Protein AF-A0A7S0YSJ9-F1 (afdb_monomer)

Solvent-accessible surface area (backbone atoms only — not comparable to full-atom values): 9302 Å² total; per-residue (Å²): 113,65,71,59,52,48,53,46,44,79,73,68,54,55,92,90,57,86,63,85,63,29,33,38,33,38,34,41,30,35,23,43,47,65,70,60,43,42,68,68,35,53,41,28,55,52,55,92,86,39,79,38,51,75,54,26,67,52,51,49,70,51,68,42,77,44,80,56,61,57,84,32,53,37,30,44,74,28,78,62,49,73,49,44,64,88,75,63,51,79,76,70,69,47,44,77,37,71,50,65,32,37,26,73,40,70,45,50,41,31,28,42,35,39,30,44,32,39,26,35,67,94,47,101,70,64,46,76,52,54,34,38,56,86,40,70,90,52,96,74,31,24,41,38,40,54,46,95,65,68,41,84,39,49,54,71,40,72,54,71,52,72,53,73,45,124

InterPro domains:
  IPR025799 Protein arginine N-methyltransferase [PS51678] (1-166)
  IPR025799 Protein arginine N-methyltransferase [PTHR11006] (1-166)
  IPR029063 S-adenosyl-L-methionine-dependent methyltransferase superfamily [SSF53335] (1-164)
  IPR055135 Protein arginine N-methyltransferase domain [PF22528] (22-165)

Foldseek 3Di:
DLQVLLVCLVPPADVVRDDVLQKKWKKKFFFDDVPVCCVQQVCQCQVPNDRNNVVSVVSLADKDQDQDAPVRTFWDMWIFDMDGSNDDDPVNVFDKGKTKTFGQAFDKGFKMKMWMKTWRCVDPDIDIATLDNPHPHDPRRIIIRTDPDIDGDHGGDMDMDMDGDD

Radius of gyration: 18.78 Å; Cα contacts (8 Å, |Δi|>4): 325; chains: 1; bounding box: 55×31×50 Å

Structure (mmCIF, N/CA/C/O backbone):
data_AF-A0A7S0YSJ9-F1
#
_entry.id   AF-A0A7S0YSJ9-F1
#
loop_
_atom_site.group_PDB
_atom_site.id
_atom_site.type_symbol
_atom_site.label_atom_id
_atom_site.label_alt_id
_atom_site.label_comp_id
_atom_site.label_asym_id
_atom_site.label_entity_id
_atom_site.label_seq_id
_atom_site.pdbx_PDB_ins_code
_atom_site.Cartn_x
_atom_site.Cartn_y
_atom_site.Cartn_z
_atom_site.occupancy
_atom_site.B_iso_or_equiv
_atom_site.auth_seq_id
_atom_site.auth_comp_id
_atom_site.auth_asym_id
_atom_site.auth_atom_id
_atom_site.pdbx_PDB_model_num
ATOM 1 N N . MET A 1 1 ? -2.469 -4.445 -15.847 1.00 89.12 1 MET A N 1
ATOM 2 C CA . MET A 1 1 ? -1.735 -4.668 -17.118 1.00 89.12 1 MET A CA 1
ATOM 3 C C . MET A 1 1 ? -0.210 -4.720 -16.941 1.00 89.12 1 MET A C 1
ATOM 5 O O . MET A 1 1 ? 0.488 -4.695 -17.946 1.00 89.12 1 MET A O 1
ATOM 9 N N . LE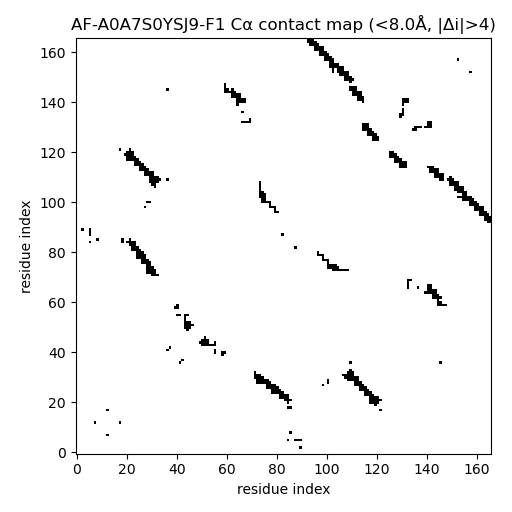U A 1 2 ? 0.332 -4.805 -15.714 1.00 92.06 2 LEU A N 1
ATOM 10 C CA . LEU A 1 2 ? 1.787 -4.787 -15.505 1.00 92.06 2 LEU A CA 1
ATOM 11 C C . LEU A 1 2 ? 2.484 -5.946 -16.234 1.00 92.06 2 LEU A C 1
ATOM 13 O O . LEU A 1 2 ? 3.421 -5.696 -16.978 1.00 92.06 2 LEU A O 1
ATOM 17 N N . ASP A 1 3 ? 1.946 -7.165 -16.151 1.00 92.00 3 ASP A N 1
ATOM 18 C CA . ASP A 1 3 ? 2.432 -8.336 -16.896 1.00 92.00 3 ASP A CA 1
ATOM 19 C C . ASP A 1 3 ? 2.656 -8.062 -18.388 1.00 92.00 3 ASP A C 1
ATOM 21 O O . ASP A 1 3 ? 3.682 -8.428 -18.954 1.00 92.00 3 ASP A O 1
ATOM 25 N N . THR A 1 4 ? 1.704 -7.387 -19.034 1.00 94.88 4 THR A N 1
ATOM 26 C CA . THR A 1 4 ? 1.790 -7.046 -20.458 1.00 94.88 4 THR A CA 1
ATOM 27 C C . THR A 1 4 ? 2.900 -6.031 -20.726 1.00 94.88 4 THR A C 1
ATOM 29 O O . THR A 1 4 ? 3.592 -6.141 -21.735 1.00 94.88 4 THR A O 1
ATOM 32 N N . VAL A 1 5 ? 3.102 -5.071 -19.819 1.00 95.94 5 VAL A N 1
ATOM 33 C CA . VAL A 1 5 ? 4.208 -4.103 -19.900 1.00 95.94 5 VAL A CA 1
ATOM 34 C C . VAL A 1 5 ? 5.553 -4.814 -19.774 1.00 95.94 5 VAL A C 1
ATOM 36 O O . VAL A 1 5 ? 6.458 -4.514 -20.547 1.00 95.94 5 VAL A O 1
ATOM 39 N N . LEU A 1 6 ? 5.675 -5.795 -18.874 1.00 95.56 6 LEU A N 1
ATOM 40 C CA . LEU A 1 6 ? 6.903 -6.586 -18.732 1.00 95.56 6 LEU A CA 1
ATOM 41 C C . LEU A 1 6 ? 7.197 -7.393 -20.003 1.00 95.56 6 LEU A C 1
ATOM 43 O O . LEU A 1 6 ? 8.321 -7.377 -20.493 1.00 95.56 6 LEU A O 1
ATOM 47 N N . VAL A 1 7 ? 6.175 -8.003 -20.615 1.00 96.12 7 VAL A N 1
ATOM 48 C CA . VAL A 1 7 ? 6.329 -8.688 -21.911 1.00 96.12 7 VAL A CA 1
ATOM 49 C C . VAL A 1 7 ? 6.790 -7.724 -23.008 1.00 96.12 7 VAL A C 1
ATOM 51 O O . VAL A 1 7 ? 7.648 -8.082 -23.814 1.00 96.12 7 VAL A O 1
ATOM 54 N N . ALA A 1 8 ? 6.235 -6.510 -23.055 1.00 97.19 8 ALA A N 1
ATOM 55 C CA . ALA A 1 8 ? 6.631 -5.500 -24.031 1.00 97.19 8 ALA A CA 1
ATOM 56 C C . ALA A 1 8 ? 8.074 -5.022 -23.808 1.00 97.19 8 ALA A C 1
ATOM 58 O O . ALA A 1 8 ? 8.833 -4.914 -24.771 1.00 97.19 8 ALA A O 1
ATOM 59 N N . ARG A 1 9 ? 8.466 -4.799 -22.547 1.00 96.75 9 ARG A N 1
ATOM 60 C CA . ARG A 1 9 ? 9.840 -4.468 -22.157 1.00 96.75 9 ARG A CA 1
ATOM 61 C C . ARG A 1 9 ? 10.807 -5.536 -22.654 1.00 96.75 9 ARG A C 1
ATOM 63 O O . ARG A 1 9 ? 11.722 -5.224 -23.404 1.00 96.75 9 ARG A O 1
ATOM 70 N N . ASP A 1 10 ? 10.562 -6.789 -22.287 1.00 96.19 10 ASP A N 1
ATOM 71 C CA . ASP A 1 10 ? 11.496 -7.890 -22.538 1.00 96.19 10 ASP A CA 1
ATOM 72 C C . ASP A 1 10 ? 11.642 -8.221 -24.029 1.00 96.19 10 ASP A C 1
ATOM 74 O O . ASP A 1 10 ? 12.676 -8.730 -24.455 1.00 96.19 10 ASP A O 1
ATOM 78 N N . ARG A 1 11 ? 10.608 -7.955 -24.838 1.00 97.12 11 ARG A N 1
ATOM 79 C CA . ARG A 1 11 ? 10.612 -8.277 -26.273 1.00 97.12 11 ARG A CA 1
ATOM 80 C C . ARG A 1 11 ? 11.044 -7.129 -27.169 1.00 97.12 11 ARG A C 1
ATOM 82 O O . ARG A 1 11 ? 11.577 -7.390 -28.246 1.00 97.12 11 ARG A O 1
ATOM 89 N N . TRP A 1 12 ? 10.730 -5.893 -26.791 1.00 97.81 12 TRP A N 1
ATOM 90 C CA . TRP A 1 12 ? 10.777 -4.763 -27.722 1.00 97.81 12 TRP A CA 1
ATOM 91 C C . TRP A 1 12 ? 11.546 -3.552 -27.207 1.00 97.81 12 TRP A C 1
ATOM 93 O O . TRP A 1 12 ? 11.858 -2.674 -28.011 1.00 97.81 12 TRP A O 1
ATOM 103 N N . LEU A 1 13 ? 11.868 -3.472 -25.913 1.00 97.62 13 LEU A N 1
ATOM 104 C CA . LEU A 1 13 ? 12.655 -2.355 -25.406 1.00 97.62 13 LEU A CA 1
ATOM 105 C C . LEU A 1 13 ? 14.131 -2.560 -25.757 1.00 97.62 13 LEU A C 1
ATOM 107 O O . LEU A 1 13 ? 14.734 -3.577 -25.421 1.00 97.62 13 LEU A O 1
ATOM 111 N N . VAL A 1 14 ? 14.711 -1.579 -26.441 1.00 96.81 14 VAL A N 1
ATOM 112 C CA . VAL A 1 14 ? 16.151 -1.544 -26.717 1.00 96.81 14 VAL A CA 1
ATOM 113 C C . VAL A 1 14 ? 16.943 -1.282 -25.436 1.00 96.81 14 VAL A C 1
ATOM 115 O O . VAL A 1 14 ? 16.425 -0.711 -24.475 1.00 96.81 14 VAL A O 1
ATOM 118 N N . GLU A 1 15 ? 18.223 -1.647 -25.433 1.00 93.25 15 GLU A N 1
ATOM 119 C CA . GLU A 1 15 ? 19.128 -1.294 -24.340 1.00 93.25 15 GLU A CA 1
ATOM 120 C C . GLU A 1 15 ? 19.179 0.232 -24.149 1.00 93.25 15 GLU A C 1
ATOM 122 O O . GLU A 1 15 ? 19.319 0.990 -25.110 1.00 93.25 15 GLU A O 1
ATOM 127 N N . GLY A 1 16 ? 19.005 0.691 -22.906 1.00 89.50 16 GLY A N 1
ATOM 128 C CA . GLY A 1 16 ? 18.895 2.118 -22.582 1.00 89.50 16 GLY A CA 1
ATOM 129 C C . GLY A 1 16 ? 17.556 2.765 -22.961 1.00 89.50 16 GLY A C 1
ATOM 130 O O . GLY A 1 16 ? 17.412 3.981 -22.836 1.00 89.50 16 GLY A O 1
ATOM 131 N N . GLY A 1 17 ? 16.572 1.982 -23.416 1.00 94.56 17 GLY A N 1
ATOM 132 C CA . GLY A 1 17 ? 15.207 2.452 -23.625 1.00 94.56 17 GLY A CA 1
ATOM 133 C C . GLY A 1 17 ? 14.543 2.894 -22.318 1.00 94.56 17 GLY A C 1
ATOM 134 O O . GLY A 1 17 ? 14.881 2.413 -21.239 1.00 94.56 17 GLY A O 1
ATOM 135 N N . MET A 1 18 ? 13.582 3.814 -22.422 1.00 95.19 18 MET A N 1
ATOM 136 C CA . MET A 1 18 ? 12.887 4.378 -21.262 1.00 95.19 18 MET A CA 1
ATOM 137 C C . MET A 1 18 ? 11.493 3.779 -21.084 1.00 95.19 18 MET A C 1
ATOM 139 O O . MET A 1 18 ? 10.759 3.598 -22.057 1.00 95.19 18 MET A O 1
ATOM 143 N N . ILE A 1 19 ? 11.101 3.546 -19.831 1.00 96.69 19 ILE A N 1
ATOM 144 C CA . ILE A 1 19 ? 9.743 3.141 -19.442 1.00 96.69 19 ILE A CA 1
ATOM 145 C C . ILE A 1 19 ? 9.117 4.290 -18.649 1.00 96.69 19 ILE A C 1
ATOM 147 O O . ILE A 1 19 ? 9.790 4.929 -17.846 1.00 96.69 19 ILE A O 1
ATOM 151 N N . MET A 1 20 ? 7.842 4.598 -18.886 1.00 95.75 20 MET A N 1
ATOM 152 C CA . MET A 1 20 ? 7.157 5.708 -18.217 1.00 95.75 20 MET A CA 1
ATOM 153 C C . MET A 1 20 ? 5.744 5.294 -17.774 1.00 95.75 20 MET A C 1
ATOM 155 O O . MET A 1 20 ? 4.910 5.019 -18.640 1.00 95.75 20 MET A O 1
ATOM 159 N N . PRO A 1 21 ? 5.436 5.287 -16.462 1.00 96.75 21 PRO A N 1
ATOM 160 C CA . PRO A 1 21 ? 6.367 5.448 -15.337 1.00 96.75 21 PRO A CA 1
ATOM 161 C C . PRO A 1 21 ? 7.362 4.280 -15.255 1.00 96.75 21 PRO A C 1
ATOM 163 O O . PRO A 1 21 ? 7.062 3.182 -15.716 1.00 96.75 21 PRO A O 1
ATOM 166 N N . ASP A 1 22 ? 8.531 4.506 -14.659 1.00 96.44 22 ASP A N 1
ATOM 167 C CA . ASP A 1 22 ? 9.563 3.481 -14.453 1.00 96.44 22 ASP A CA 1
ATOM 168 C C . ASP A 1 22 ? 9.574 2.912 -13.028 1.00 96.44 22 ASP A C 1
ATOM 170 O O . ASP A 1 22 ? 10.140 1.843 -12.802 1.00 96.44 22 ASP A O 1
ATOM 174 N N . LYS A 1 23 ? 8.929 3.585 -12.066 1.00 97.06 23 LYS A N 1
ATOM 175 C CA . LYS A 1 23 ? 8.815 3.099 -10.685 1.00 97.06 23 LYS A CA 1
ATOM 176 C C . LYS A 1 23 ? 7.391 3.152 -10.166 1.00 97.06 23 LYS A C 1
ATOM 178 O O . LYS A 1 23 ? 6.639 4.074 -10.474 1.00 97.06 23 LYS A O 1
ATOM 183 N N . ALA A 1 24 ? 7.056 2.200 -9.305 1.00 97.00 24 ALA A N 1
ATOM 184 C CA . ALA A 1 24 ? 5.833 2.213 -8.513 1.00 97.00 24 ALA A CA 1
ATOM 185 C C . ALA A 1 24 ? 6.158 1.863 -7.058 1.00 97.00 24 ALA A C 1
ATOM 187 O O . ALA A 1 24 ? 7.004 1.016 -6.796 1.00 97.00 24 ALA A O 1
ATOM 188 N N . SER A 1 25 ? 5.531 2.525 -6.092 1.00 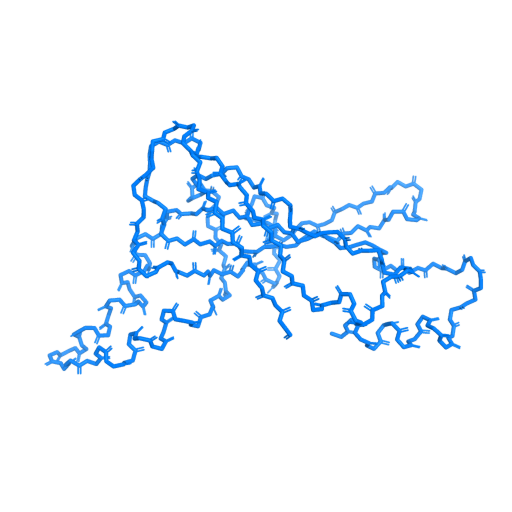96.56 25 SER A N 1
ATOM 189 C CA . SER A 1 25 ? 5.691 2.226 -4.666 1.00 96.56 25 SER A CA 1
ATOM 190 C C . SER A 1 25 ? 4.339 2.002 -4.017 1.00 96.56 25 SER A C 1
ATOM 192 O O . SER A 1 25 ? 3.456 2.835 -4.175 1.00 96.56 25 SER A O 1
ATOM 194 N N . LEU A 1 26 ? 4.193 0.906 -3.278 1.00 96.69 26 LEU A N 1
ATOM 195 C CA . LEU A 1 26 ? 2.981 0.583 -2.531 1.00 96.69 26 LEU A CA 1
ATOM 196 C C . LEU A 1 26 ? 3.150 1.003 -1.070 1.00 96.69 26 LEU A C 1
ATOM 198 O O . LEU A 1 26 ? 4.196 0.755 -0.464 1.00 96.69 26 LEU A O 1
ATOM 202 N N . TYR A 1 27 ? 2.116 1.607 -0.500 1.00 97.81 27 TYR A N 1
ATOM 203 C CA . TYR A 1 27 ? 2.083 2.069 0.880 1.00 97.81 27 TYR A CA 1
ATOM 204 C C . TYR A 1 27 ? 0.856 1.530 1.604 1.00 97.81 27 TYR A C 1
ATOM 206 O O . TYR A 1 27 ? -0.181 1.285 0.990 1.00 97.81 27 TYR A O 1
ATOM 214 N N . VAL A 1 28 ? 0.980 1.408 2.923 1.00 98.19 28 VAL A N 1
ATOM 215 C CA . VAL A 1 28 ? -0.118 1.121 3.844 1.00 98.19 28 VAL A CA 1
ATOM 216 C C . VAL A 1 28 ? -0.216 2.209 4.904 1.00 98.19 28 VAL A C 1
ATOM 218 O O . VAL A 1 28 ? 0.799 2.710 5.392 1.00 98.19 28 VAL A O 1
ATOM 221 N N . VAL A 1 29 ? -1.438 2.573 5.274 1.00 98.19 29 VAL A N 1
ATOM 222 C CA . VAL A 1 29 ? -1.737 3.482 6.384 1.00 98.19 29 VAL A CA 1
ATOM 223 C C . VAL A 1 29 ? -2.982 3.002 7.131 1.00 98.19 29 VAL A C 1
ATOM 225 O O . VAL A 1 29 ? -3.829 2.337 6.549 1.00 98.19 29 VAL A O 1
ATOM 228 N N . GLY A 1 30 ? -3.086 3.294 8.423 1.00 98.00 30 GLY A N 1
ATOM 229 C CA . GLY A 1 30 ? -4.253 2.985 9.241 1.00 98.00 30 GLY A CA 1
ATOM 230 C C . GLY A 1 30 ? -5.220 4.163 9.346 1.00 98.00 30 GLY A C 1
ATOM 231 O O . GLY A 1 30 ? -4.779 5.318 9.416 1.00 98.00 30 GLY A O 1
ATOM 232 N N . ILE A 1 31 ? -6.521 3.859 9.368 1.00 97.94 31 ILE A N 1
ATOM 233 C CA . ILE A 1 31 ? -7.594 4.853 9.486 1.00 97.94 31 ILE A CA 1
ATOM 234 C C . ILE A 1 31 ? -8.622 4.520 10.576 1.00 97.94 31 ILE A C 1
ATOM 236 O O . ILE A 1 31 ? -8.851 3.353 10.926 1.00 97.94 31 ILE A O 1
ATOM 240 N N . GLU A 1 32 ? -9.268 5.571 11.067 1.00 97.25 32 GLU A N 1
ATOM 241 C CA . GLU A 1 32 ? -10.522 5.529 11.819 1.00 97.25 32 GLU A CA 1
ATOM 242 C C . GLU A 1 32 ? -11.694 5.763 10.852 1.00 97.25 32 GLU A C 1
ATOM 244 O O . GLU A 1 32 ? -11.716 6.741 10.108 1.00 97.25 32 GLU A O 1
ATOM 249 N N . ASP A 1 33 ? -12.629 4.818 10.809 1.00 94.88 33 ASP A N 1
ATOM 250 C CA . ASP A 1 33 ? -13.745 4.788 9.864 1.00 94.88 33 ASP A CA 1
ATOM 251 C C . ASP A 1 33 ? -14.933 3.995 10.441 1.00 94.88 33 ASP A C 1
ATOM 253 O O . ASP A 1 33 ? -15.606 3.231 9.747 1.00 94.88 33 ASP A O 1
ATOM 257 N N . ALA A 1 34 ? -15.167 4.114 11.754 1.00 90.06 34 ALA A N 1
ATOM 258 C CA . ALA A 1 34 ? -16.186 3.334 12.455 1.00 90.06 34 ALA A CA 1
ATOM 259 C C . ALA A 1 34 ? -17.590 3.596 11.896 1.00 90.06 34 ALA A C 1
ATOM 261 O O . ALA A 1 34 ? -18.339 2.653 11.657 1.00 90.06 34 ALA A O 1
ATOM 262 N N . GLN A 1 35 ? -17.914 4.861 11.607 1.00 88.56 35 GLN A N 1
ATOM 263 C CA . GLN A 1 35 ? -19.225 5.239 11.079 1.00 88.56 35 GLN A CA 1
ATOM 264 C C . GLN A 1 35 ? -19.525 4.564 9.733 1.00 88.56 35 GLN A C 1
ATOM 266 O O . GLN A 1 35 ? -20.601 4.003 9.542 1.00 88.56 35 GLN A O 1
ATOM 271 N N . TYR A 1 36 ? -18.574 4.582 8.798 1.00 88.12 36 TYR A N 1
ATOM 272 C CA . TYR A 1 36 ? -18.788 3.977 7.485 1.00 88.12 36 TYR A CA 1
ATOM 273 C C . TYR A 1 36 ? -18.744 2.445 7.555 1.00 88.12 36 TYR A C 1
ATOM 275 O O . TYR A 1 36 ? -19.505 1.765 6.861 1.00 88.12 36 TYR A O 1
ATOM 283 N N . LYS A 1 37 ? -17.936 1.880 8.465 1.00 87.25 37 LYS A N 1
ATOM 284 C CA . LYS A 1 37 ? -17.968 0.446 8.778 1.00 87.25 37 LYS A CA 1
ATOM 285 C C . LYS A 1 37 ? -19.347 0.013 9.288 1.00 87.25 37 LYS A C 1
ATOM 287 O O . LYS A 1 37 ? -19.823 -1.046 8.881 1.00 87.25 37 LYS A O 1
ATOM 292 N N . ASP A 1 38 ? -20.010 0.812 10.120 1.00 87.88 38 ASP A N 1
ATOM 293 C CA . ASP A 1 38 ? -21.381 0.545 10.578 1.00 87.88 38 ASP A CA 1
ATOM 294 C C . ASP A 1 38 ? -22.365 0.464 9.407 1.00 87.88 38 ASP A C 1
ATOM 296 O O . ASP A 1 38 ? -23.098 -0.519 9.272 1.00 87.88 38 ASP A O 1
ATOM 300 N N . GLU A 1 39 ? -22.293 1.417 8.483 1.00 87.12 39 GLU A N 1
ATOM 301 C CA . GLU A 1 39 ? -23.166 1.465 7.308 1.00 87.12 39 GLU A CA 1
ATOM 302 C C . GLU A 1 39 ? -22.902 0.346 6.286 1.00 87.12 39 GLU A C 1
ATOM 304 O O . GLU A 1 39 ? -23.827 -0.093 5.601 1.00 87.12 39 GLU A O 1
ATOM 309 N N . LYS A 1 40 ? -21.654 -0.120 6.140 1.00 85.44 40 LYS A N 1
ATOM 310 C CA . LYS A 1 40 ? -21.278 -1.109 5.109 1.00 85.44 40 LYS A CA 1
ATOM 311 C C . LYS A 1 40 ? -21.199 -2.543 5.611 1.00 85.44 40 LYS A C 1
ATOM 313 O O . LYS A 1 40 ? -21.448 -3.471 4.841 1.00 85.44 40 LYS A O 1
ATOM 318 N N . ILE A 1 41 ? -20.844 -2.728 6.879 1.00 86.50 41 ILE A N 1
ATOM 319 C CA . ILE A 1 41 ? -20.588 -4.041 7.475 1.00 86.50 41 ILE A CA 1
ATOM 320 C C . ILE A 1 41 ? -21.703 -4.412 8.453 1.00 86.50 41 ILE A C 1
ATOM 322 O O . ILE A 1 41 ? -22.256 -5.505 8.343 1.00 86.50 41 ILE A O 1
ATOM 326 N N . TYR A 1 42 ? -22.063 -3.526 9.385 1.00 88.75 42 TYR A N 1
ATOM 327 C CA . TYR A 1 42 ? -23.061 -3.834 10.420 1.00 88.75 42 TYR A CA 1
ATOM 328 C C . TYR A 1 42 ? -24.512 -3.671 9.949 1.00 88.75 42 TYR A C 1
ATOM 330 O O . TYR A 1 42 ? -25.400 -4.278 10.538 1.00 88.75 42 TYR A O 1
ATOM 338 N N . PHE A 1 43 ? -24.757 -2.976 8.834 1.00 90.06 43 PHE A N 1
ATOM 339 C CA . PHE A 1 43 ? -26.064 -2.955 8.160 1.00 90.06 43 PHE A CA 1
ATOM 340 C C . PHE A 1 43 ? -26.651 -4.358 7.935 1.00 90.06 43 PHE A C 1
ATOM 342 O O . PHE A 1 43 ? -27.854 -4.564 8.051 1.00 90.06 43 PHE A O 1
ATOM 349 N N . TRP A 1 44 ? -25.798 -5.346 7.657 1.00 93.00 44 TRP A N 1
ATOM 350 C CA . TRP A 1 44 ? -26.221 -6.722 7.410 1.00 93.00 44 TRP A CA 1
ATOM 351 C C . TRP A 1 44 ? -26.698 -7.469 8.661 1.00 93.00 44 TRP A C 1
ATOM 353 O O . TRP A 1 44 ? -27.289 -8.535 8.518 1.00 93.00 44 TRP A O 1
ATOM 363 N N . ASP A 1 45 ? -26.459 -6.951 9.868 1.00 92.38 45 ASP A N 1
ATOM 364 C CA . ASP A 1 45 ? -26.975 -7.574 11.093 1.00 92.38 45 ASP A CA 1
ATOM 365 C C . ASP A 1 45 ? -28.504 -7.429 11.200 1.00 92.38 45 ASP A C 1
ATOM 367 O O . ASP A 1 45 ? -29.162 -8.302 11.762 1.00 92.38 45 ASP A O 1
ATOM 371 N N . ASP A 1 46 ? -29.072 -6.358 10.634 1.00 93.62 46 ASP A N 1
ATOM 372 C CA . ASP A 1 46 ? -30.512 -6.102 10.628 1.00 93.62 46 ASP A CA 1
ATOM 373 C C . ASP A 1 46 ? -30.937 -5.333 9.366 1.00 93.62 46 ASP A C 1
ATOM 375 O O . ASP A 1 46 ? -30.948 -4.100 9.308 1.00 93.62 46 ASP A O 1
ATOM 379 N N . VAL A 1 47 ? -31.332 -6.084 8.339 1.00 95.31 47 VAL A N 1
ATOM 380 C CA . VAL A 1 47 ? -31.858 -5.534 7.090 1.00 95.31 47 VAL A CA 1
ATOM 381 C C . VAL A 1 47 ? -33.380 -5.494 7.182 1.00 95.31 47 VAL A C 1
ATOM 383 O O . VAL A 1 47 ? -34.066 -6.403 6.723 1.00 95.31 47 VAL A O 1
ATOM 386 N N . TYR A 1 48 ? -33.920 -4.433 7.787 1.00 94.56 48 TYR A N 1
ATOM 387 C CA . TYR A 1 48 ? -35.369 -4.214 7.956 1.00 94.56 48 TYR A CA 1
ATOM 388 C C . TYR A 1 48 ? -36.098 -5.316 8.755 1.00 94.56 48 TYR A C 1
ATOM 390 O O . TYR A 1 48 ? -37.226 -5.690 8.431 1.00 94.56 48 TYR A O 1
ATOM 398 N N . GLY A 1 49 ? -35.467 -5.836 9.803 1.00 95.38 49 GLY A N 1
ATOM 399 C CA . GLY A 1 49 ? -35.947 -6.914 10.669 1.00 95.38 49 GLY A CA 1
ATOM 400 C C . GLY A 1 49 ? -35.413 -8.302 10.301 1.00 95.38 49 GLY A C 1
ATOM 401 O O . GLY A 1 49 ? -35.760 -9.278 10.969 1.00 95.38 49 GLY A O 1
ATOM 402 N N . PHE A 1 50 ? -34.600 -8.416 9.245 1.00 95.62 50 PHE A N 1
ATOM 403 C CA . PHE A 1 50 ? -34.025 -9.680 8.781 1.00 95.62 50 PHE A CA 1
ATOM 404 C C . PHE A 1 50 ? -32.527 -9.764 9.093 1.00 95.62 50 PHE A C 1
ATOM 406 O O . PHE A 1 50 ? -31.748 -8.923 8.647 1.00 95.62 50 PHE A O 1
ATOM 413 N N . ASP A 1 51 ? -32.117 -10.827 9.790 1.00 95.75 51 ASP A N 1
ATOM 414 C CA . ASP A 1 51 ? -30.704 -11.134 10.038 1.00 95.75 51 ASP A CA 1
ATOM 415 C C . ASP A 1 51 ? -30.038 -11.648 8.752 1.00 95.75 51 ASP A C 1
ATOM 417 O O . ASP A 1 51 ? -30.333 -12.744 8.263 1.00 95.75 51 ASP A O 1
ATOM 421 N N . MET A 1 52 ? -29.131 -10.840 8.200 1.00 95.94 52 MET A N 1
ATOM 422 C CA . MET A 1 52 ? -28.296 -11.171 7.045 1.00 95.94 52 MET A CA 1
ATOM 423 C C . MET A 1 52 ? -26.806 -11.214 7.417 1.00 95.94 52 MET A C 1
ATOM 425 O O . MET A 1 52 ? -25.937 -11.040 6.559 1.00 95.94 52 MET A O 1
ATOM 429 N N . SER A 1 53 ? -26.475 -11.499 8.680 1.00 92.94 53 SER A N 1
ATOM 430 C CA . SER A 1 53 ? -25.096 -11.556 9.192 1.00 92.94 53 SER A CA 1
ATOM 431 C C . SER A 1 53 ? -24.201 -12.572 8.463 1.00 92.94 53 SER A C 1
ATOM 433 O O . SER A 1 53 ? -22.970 -12.507 8.533 1.00 92.94 53 SER A O 1
ATOM 435 N N . CYS A 1 54 ? -24.781 -13.501 7.698 1.00 93.12 54 CYS A N 1
ATOM 436 C CA . CYS A 1 54 ? -24.036 -14.354 6.773 1.00 93.12 54 CYS A CA 1
ATOM 437 C C . CYS A 1 54 ? -23.321 -13.553 5.666 1.00 93.12 54 CYS A C 1
ATOM 439 O O . CYS A 1 54 ? -22.197 -13.907 5.310 1.00 93.12 54 CYS A O 1
ATOM 441 N N . ILE A 1 55 ? -23.914 -12.455 5.182 1.00 92.62 55 ILE A N 1
ATOM 442 C CA . ILE A 1 55 ? -23.338 -11.559 4.166 1.00 92.62 55 ILE A CA 1
ATOM 443 C C . ILE A 1 55 ? -22.233 -10.696 4.774 1.00 92.62 55 ILE A C 1
ATOM 445 O O . ILE A 1 55 ? -21.189 -10.515 4.152 1.00 92.62 55 ILE A O 1
ATOM 449 N N . LYS A 1 56 ? -22.396 -10.246 6.024 1.00 90.12 56 LYS A N 1
ATOM 450 C CA . LYS A 1 56 ? -21.381 -9.475 6.765 1.00 90.12 56 LYS A CA 1
ATOM 451 C C . LYS A 1 56 ? -19.996 -10.122 6.739 1.00 90.12 56 LYS A C 1
ATOM 453 O O . LYS A 1 56 ? -18.988 -9.437 6.581 1.00 90.12 56 LYS A O 1
ATOM 458 N N . LYS A 1 57 ? -19.946 -11.452 6.878 1.00 86.88 57 LYS A N 1
ATOM 459 C CA . LYS A 1 57 ? -18.697 -12.232 6.850 1.00 86.88 57 LYS A CA 1
ATOM 460 C C . LYS A 1 57 ? -17.975 -12.144 5.508 1.00 86.88 57 LYS A C 1
ATOM 462 O O . LYS A 1 57 ? -16.757 -12.227 5.485 1.00 86.88 57 LYS A O 1
ATOM 467 N N . ILE A 1 58 ? -18.722 -11.986 4.420 1.00 90.19 58 ILE A N 1
ATOM 468 C CA . ILE A 1 58 ? -18.181 -11.822 3.070 1.00 90.19 58 ILE A CA 1
ATOM 469 C C . ILE A 1 58 ? -17.782 -10.358 2.866 1.00 90.19 58 ILE A C 1
ATOM 471 O O . ILE A 1 58 ? -16.656 -10.085 2.467 1.00 90.19 58 ILE A O 1
ATOM 475 N N . ALA A 1 59 ? -18.664 -9.425 3.238 1.00 89.94 59 ALA A N 1
ATOM 476 C CA . ALA A 1 59 ? -18.458 -7.989 3.066 1.00 89.94 59 ALA A CA 1
ATOM 477 C C . ALA A 1 59 ? -17.194 -7.470 3.771 1.00 89.94 59 ALA A C 1
ATOM 479 O O . ALA A 1 59 ? -16.515 -6.599 3.244 1.00 89.94 59 ALA A O 1
ATOM 480 N N . ILE A 1 60 ? -16.847 -8.008 4.946 1.00 90.19 60 ILE A N 1
ATOM 481 C CA . ILE A 1 60 ? -15.635 -7.590 5.669 1.00 90.19 60 ILE A CA 1
ATOM 482 C C . ILE A 1 60 ? -14.337 -8.098 5.027 1.00 90.19 60 ILE A C 1
ATOM 484 O O . ILE A 1 60 ? -13.283 -7.497 5.217 1.00 90.19 60 ILE A O 1
ATOM 488 N N . SER A 1 61 ? -14.403 -9.211 4.296 1.00 89.56 61 SER A N 1
ATOM 489 C CA . SER A 1 61 ? -13.255 -9.795 3.599 1.00 89.56 61 SER A CA 1
ATOM 490 C C . SER A 1 61 ? -13.039 -9.186 2.214 1.00 89.56 61 SER A C 1
ATOM 492 O O . SER A 1 61 ? -11.965 -9.362 1.644 1.00 89.56 61 SER A O 1
ATOM 494 N N . GLU A 1 62 ? -14.036 -8.484 1.674 1.00 92.56 62 GLU A N 1
ATOM 495 C CA . GLU A 1 62 ? -13.955 -7.817 0.380 1.00 92.56 62 GLU A CA 1
ATOM 496 C C . GLU A 1 62 ? -13.354 -6.406 0.536 1.00 92.56 62 GLU A C 1
ATOM 498 O O . GLU A 1 62 ? -13.919 -5.567 1.242 1.00 92.56 62 GLU A O 1
ATOM 503 N N . PRO A 1 63 ? -12.209 -6.107 -0.104 1.00 94.31 63 PRO A N 1
ATOM 5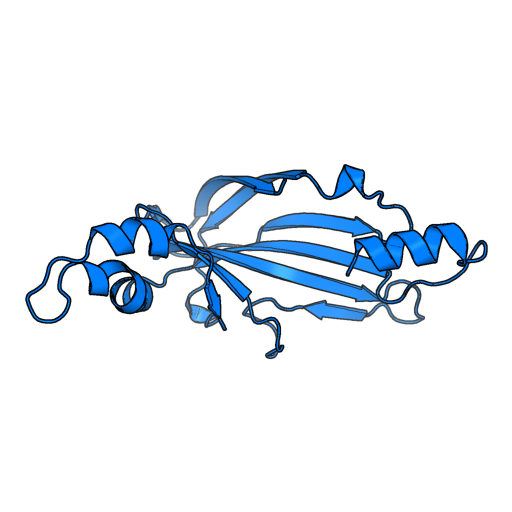04 C CA . PRO A 1 63 ? -11.628 -4.771 -0.055 1.00 94.31 63 PRO A CA 1
ATOM 505 C C . PRO A 1 63 ? -12.497 -3.757 -0.806 1.00 94.31 63 PRO A C 1
ATOM 507 O O . PRO A 1 63 ? -12.961 -4.023 -1.914 1.00 94.31 63 PRO A O 1
ATOM 510 N N . LEU A 1 64 ? -12.660 -2.559 -0.247 1.00 94.00 64 LEU A N 1
ATOM 511 C CA . LEU A 1 64 ? -13.446 -1.487 -0.864 1.00 94.00 64 LEU A CA 1
ATOM 512 C C . LEU A 1 64 ? -12.545 -0.493 -1.592 1.00 94.00 64 LEU A C 1
ATOM 514 O O . LEU A 1 64 ? -11.515 -0.083 -1.066 1.00 94.00 64 LEU A O 1
ATOM 518 N N . VAL A 1 65 ? -12.953 -0.048 -2.781 1.00 96.00 65 VAL A N 1
ATOM 519 C CA . VAL A 1 65 ? -12.273 1.043 -3.493 1.00 96.00 65 VAL A CA 1
ATOM 520 C C . VAL A 1 65 ? -13.033 2.342 -3.260 1.00 96.00 65 VAL A C 1
ATOM 522 O O . VAL A 1 65 ? -14.089 2.559 -3.855 1.00 96.00 65 VAL A O 1
ATOM 525 N N . ASP A 1 66 ? -12.497 3.214 -2.404 1.00 95.00 66 ASP A N 1
ATOM 526 C CA . ASP A 1 66 ? -13.131 4.492 -2.080 1.00 95.00 66 ASP A CA 1
ATOM 527 C C . ASP A 1 66 ? -12.132 5.611 -1.765 1.00 95.00 66 ASP A C 1
ATOM 529 O O . ASP A 1 66 ? -10.938 5.370 -1.579 1.00 95.00 66 ASP A O 1
ATOM 533 N N . THR A 1 67 ? -12.616 6.855 -1.779 1.00 95.38 67 THR A N 1
ATOM 534 C CA . THR A 1 67 ? -11.819 8.032 -1.423 1.00 95.38 67 THR A CA 1
ATOM 535 C C . THR A 1 67 ? -11.839 8.196 0.088 1.00 95.38 67 THR A C 1
ATOM 537 O O . THR A 1 67 ? -12.880 8.472 0.675 1.00 95.38 67 THR A O 1
ATOM 540 N N . VAL A 1 68 ? -10.674 8.065 0.706 1.00 96.75 68 VAL A N 1
ATOM 541 C CA . VAL A 1 68 ? -10.489 8.190 2.150 1.00 96.75 68 VAL A CA 1
ATOM 542 C C . VAL A 1 68 ? -10.252 9.649 2.514 1.00 96.75 68 VAL A C 1
ATOM 544 O O . VAL A 1 68 ? -9.423 10.324 1.897 1.00 96.75 68 VAL A O 1
ATOM 547 N N . ASN A 1 69 ? -10.940 10.135 3.545 1.00 96.94 69 ASN A N 1
ATOM 548 C CA . ASN A 1 69 ? -10.740 11.494 4.022 1.00 96.94 69 ASN A CA 1
ATOM 549 C C . ASN A 1 69 ? -9.403 11.600 4.795 1.00 96.94 69 ASN A C 1
ATOM 551 O O . ASN A 1 69 ? -9.173 10.804 5.710 1.00 96.94 69 ASN A O 1
ATOM 555 N N . PRO A 1 70 ? -8.494 12.548 4.490 1.00 96.62 70 PRO A N 1
ATOM 556 C CA . PRO A 1 70 ? -7.186 12.643 5.149 1.00 96.62 70 PRO A CA 1
ATOM 557 C C . PRO A 1 70 ? -7.228 12.727 6.675 1.00 96.62 70 PRO A C 1
ATOM 559 O O . PRO A 1 70 ? -6.293 12.271 7.338 1.00 96.62 70 PRO A O 1
ATOM 562 N N . GLU A 1 71 ? -8.286 13.309 7.238 1.00 96.56 71 GLU A N 1
ATOM 563 C CA . GLU A 1 71 ? -8.480 13.460 8.680 1.00 96.56 71 GLU A CA 1
ATOM 564 C C . GLU A 1 71 ? -8.691 12.116 9.387 1.00 96.56 71 GLU A C 1
ATOM 566 O O . GLU A 1 71 ? -8.358 12.007 10.569 1.00 96.56 71 GLU A O 1
ATOM 571 N N . GLN A 1 72 ? -9.152 11.085 8.672 1.00 97.06 72 GLN A N 1
ATOM 572 C CA . GLN A 1 72 ? -9.344 9.725 9.190 1.00 97.06 72 GLN A CA 1
ATOM 573 C C . GLN A 1 72 ? -8.025 8.987 9.433 1.00 97.06 72 GLN A C 1
ATOM 575 O O . GLN A 1 72 ? -7.991 8.002 10.164 1.00 97.06 72 GLN A O 1
ATOM 580 N N . ILE A 1 73 ? -6.916 9.455 8.852 1.00 97.75 73 ILE A N 1
ATOM 581 C CA . ILE A 1 73 ? -5.602 8.832 9.034 1.00 97.75 73 ILE A CA 1
ATOM 582 C C . ILE A 1 73 ? -5.171 8.928 10.500 1.00 97.75 73 ILE A C 1
ATOM 584 O O . ILE A 1 73 ? -4.899 10.020 11.007 1.00 97.75 73 ILE A O 1
ATOM 588 N N . CYS A 1 74 ? -5.010 7.771 11.146 1.00 97.38 74 CYS A N 1
ATOM 589 C CA . CYS A 1 74 ? -4.582 7.671 12.540 1.00 97.38 74 CYS A CA 1
ATOM 590 C C . CYS A 1 74 ? -3.147 7.138 12.702 1.00 97.38 74 CYS A C 1
ATOM 592 O O . CYS A 1 74 ? -2.584 7.243 13.792 1.00 97.38 74 CYS A O 1
ATOM 594 N N . THR A 1 75 ? -2.496 6.652 11.635 1.00 98.19 75 THR A N 1
ATOM 595 C CA . THR A 1 75 ? -1.096 6.184 11.677 1.00 98.19 75 THR A CA 1
ATOM 596 C C . THR A 1 75 ? -0.189 6.872 10.658 1.00 98.19 75 THR A C 1
ATOM 598 O O . THR A 1 75 ? -0.634 7.435 9.660 1.00 98.19 75 THR A O 1
ATOM 601 N N . ARG A 1 76 ? 1.131 6.789 10.865 1.00 97.56 76 ARG A N 1
ATOM 602 C CA . ARG A 1 76 ? 2.116 7.142 9.830 1.00 97.56 76 ARG A CA 1
ATOM 603 C C . ARG A 1 76 ? 2.070 6.112 8.693 1.00 97.56 76 ARG A C 1
ATOM 605 O O . ARG A 1 76 ? 1.921 4.927 8.994 1.00 97.56 76 ARG A O 1
ATOM 612 N N . PRO A 1 77 ? 2.213 6.527 7.421 1.00 97.50 77 PRO A N 1
ATOM 613 C CA . PRO A 1 77 ? 2.263 5.592 6.305 1.00 97.50 77 PRO A CA 1
ATOM 614 C C . PRO A 1 77 ? 3.552 4.763 6.343 1.00 97.50 77 PRO A C 1
ATOM 616 O O . PRO A 1 77 ? 4.623 5.268 6.687 1.00 97.50 77 PRO A O 1
ATOM 619 N N . HIS A 1 78 ? 3.452 3.497 5.953 1.00 97.81 78 HIS A N 1
ATOM 620 C CA . HIS A 1 78 ? 4.572 2.576 5.811 1.00 97.81 78 HIS A CA 1
ATOM 621 C C . HIS A 1 78 ? 4.693 2.143 4.351 1.00 97.81 78 HIS A C 1
ATOM 623 O O . HIS A 1 78 ? 3.710 1.735 3.738 1.00 97.81 78 HIS A O 1
ATOM 629 N N . LYS A 1 79 ? 5.897 2.229 3.784 1.00 97.06 79 LYS A N 1
ATOM 630 C CA . LYS A 1 79 ? 6.161 1.768 2.419 1.00 97.06 79 LYS A CA 1
ATOM 631 C C . LYS A 1 79 ? 6.358 0.257 2.430 1.00 97.06 79 LYS A C 1
ATOM 633 O O . LYS A 1 79 ? 7.259 -0.216 3.111 1.00 97.06 79 LYS A O 1
ATOM 638 N N . LEU A 1 80 ? 5.532 -0.469 1.686 1.00 94.56 80 LEU A N 1
ATOM 639 C CA . LEU A 1 80 ? 5.587 -1.928 1.588 1.00 94.56 80 LEU A CA 1
ATOM 640 C C . LEU A 1 80 ? 6.610 -2.379 0.548 1.00 94.56 80 LEU A C 1
ATOM 642 O O . LEU A 1 80 ? 7.492 -3.177 0.840 1.00 94.56 80 LEU A O 1
ATOM 646 N N . LEU A 1 81 ? 6.489 -1.842 -0.665 1.00 92.12 81 LEU A N 1
ATOM 647 C CA . LEU A 1 81 ? 7.235 -2.296 -1.833 1.00 92.12 81 LEU A CA 1
ATOM 648 C C . LEU A 1 81 ? 7.609 -1.110 -2.713 1.00 92.12 81 LEU A C 1
ATOM 650 O O . LEU A 1 81 ? 6.864 -0.136 -2.821 1.00 92.12 81 LEU A O 1
ATOM 654 N N . THR A 1 82 ? 8.750 -1.214 -3.384 1.00 94.50 82 THR A N 1
ATOM 655 C CA . THR A 1 82 ? 9.096 -0.373 -4.529 1.00 94.50 82 THR A CA 1
ATOM 656 C C . THR A 1 82 ? 9.455 -1.272 -5.700 1.00 94.50 82 THR A C 1
ATOM 658 O O . THR A 1 82 ? 10.428 -2.015 -5.641 1.00 94.50 82 THR A O 1
ATOM 661 N N . VAL A 1 83 ? 8.657 -1.188 -6.756 1.00 94.31 83 VAL A N 1
ATOM 662 C CA . VAL A 1 83 ? 8.841 -1.899 -8.014 1.00 94.31 83 VAL A CA 1
ATOM 663 C C . VAL A 1 83 ? 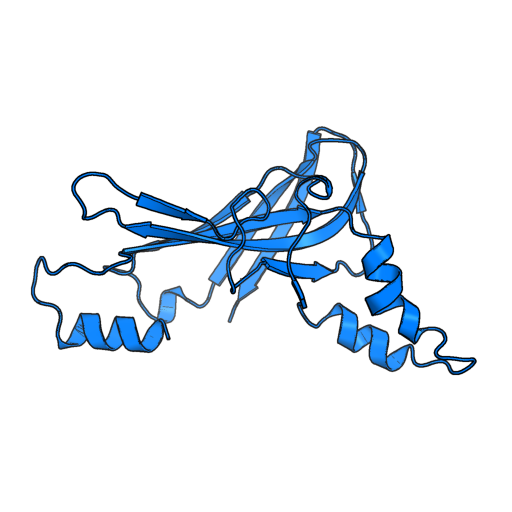9.607 -0.999 -8.973 1.00 94.31 83 VAL A C 1
ATOM 665 O O . VAL A 1 83 ? 9.157 0.107 -9.278 1.00 94.31 83 VAL A O 1
ATOM 668 N N . ASP A 1 84 ? 10.749 -1.482 -9.456 1.00 96.00 84 ASP A N 1
ATOM 669 C CA . ASP A 1 84 ? 11.449 -0.899 -10.598 1.00 96.00 84 ASP A CA 1
ATOM 670 C C . ASP A 1 84 ? 11.036 -1.653 -11.863 1.00 96.00 84 ASP A C 1
ATOM 672 O O . ASP A 1 84 ? 11.366 -2.824 -12.050 1.00 96.00 84 ASP A O 1
ATOM 676 N N . ILE A 1 85 ? 10.280 -0.988 -12.732 1.00 96.19 85 ILE A N 1
ATOM 677 C CA . ILE A 1 85 ? 9.677 -1.614 -13.911 1.00 96.19 85 ILE A CA 1
ATOM 678 C C . ILE A 1 85 ? 10.758 -2.007 -14.929 1.00 96.19 85 ILE A C 1
ATOM 680 O O . ILE A 1 85 ? 10.533 -2.895 -15.749 1.00 96.19 85 ILE A O 1
ATOM 684 N N . ASN A 1 86 ? 11.962 -1.433 -14.852 1.00 94.50 86 ASN A N 1
ATOM 685 C CA . ASN A 1 86 ? 13.065 -1.804 -15.737 1.00 94.50 86 ASN A CA 1
ATOM 686 C C . ASN A 1 86 ? 13.621 -3.198 -15.425 1.00 94.50 86 ASN A C 1
ATOM 688 O O . ASN A 1 86 ? 14.138 -3.854 -16.324 1.00 94.50 86 ASN A O 1
ATOM 692 N N . THR A 1 87 ? 13.515 -3.658 -14.175 1.00 94.38 87 THR A N 1
ATOM 693 C CA . THR A 1 87 ? 14.204 -4.875 -13.713 1.00 94.38 87 THR A CA 1
ATOM 694 C C . THR A 1 87 ? 13.282 -5.924 -13.106 1.00 94.38 87 THR A C 1
ATOM 696 O O . THR A 1 87 ? 13.647 -7.098 -13.102 1.00 94.38 87 THR A O 1
ATOM 699 N N . VAL A 1 88 ? 12.093 -5.537 -12.633 1.00 95.00 88 VAL A N 1
ATOM 700 C CA . VAL A 1 88 ? 11.155 -6.452 -11.970 1.00 95.00 88 VAL A CA 1
ATOM 701 C C . VAL A 1 88 ? 10.765 -7.609 -12.886 1.00 95.00 88 VAL A C 1
ATOM 703 O O . VAL A 1 88 ? 10.532 -7.428 -14.089 1.00 95.00 88 VAL A O 1
ATOM 706 N N . LYS A 1 89 ? 10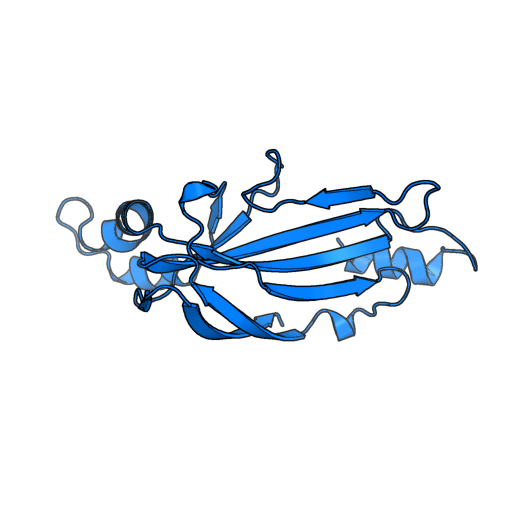.662 -8.806 -12.320 1.00 93.19 89 LYS A N 1
ATOM 707 C CA . LYS A 1 89 ? 10.118 -9.976 -13.000 1.00 93.19 89 LYS A CA 1
ATOM 708 C C . LYS A 1 89 ? 8.723 -10.285 -12.486 1.00 93.19 89 LYS A C 1
ATOM 710 O O . LYS A 1 89 ? 8.331 -9.882 -11.400 1.00 93.19 89 LYS A O 1
ATOM 715 N N . LYS A 1 90 ? 7.975 -11.067 -13.263 1.00 88.94 90 LYS A N 1
ATOM 716 C CA . LYS A 1 90 ? 6.629 -11.499 -12.872 1.00 88.94 90 LYS A CA 1
ATOM 717 C C . LYS A 1 90 ? 6.620 -12.282 -11.551 1.00 88.94 90 LYS A C 1
ATOM 719 O O . LYS A 1 90 ? 5.689 -12.130 -10.775 1.00 88.94 90 LYS A O 1
ATOM 724 N N . GLU A 1 91 ? 7.659 -13.075 -11.295 1.00 88.88 91 GLU A N 1
ATOM 725 C CA . GLU A 1 91 ? 7.828 -13.830 -10.043 1.00 88.88 91 GLU A CA 1
ATOM 726 C C . GLU A 1 91 ? 7.988 -12.933 -8.806 1.00 88.88 91 GLU A C 1
ATOM 728 O O . GLU A 1 91 ? 7.593 -13.333 -7.718 1.00 88.88 91 GLU A O 1
ATOM 733 N N . ASP A 1 92 ? 8.474 -11.699 -8.978 1.00 86.44 92 ASP A N 1
ATOM 734 C CA . ASP A 1 92 ? 8.647 -10.734 -7.885 1.00 86.44 92 ASP A CA 1
ATOM 735 C C . ASP A 1 92 ? 7.331 -10.020 -7.508 1.00 86.44 92 ASP A C 1
ATOM 737 O O . ASP A 1 92 ? 7.305 -9.213 -6.577 1.00 86.44 92 ASP A O 1
ATOM 741 N N . LEU A 1 93 ? 6.244 -10.259 -8.257 1.00 84.12 93 LEU A N 1
ATOM 742 C CA . LEU A 1 93 ? 4.935 -9.639 -8.023 1.00 84.12 93 LEU A CA 1
ATOM 743 C C . LEU A 1 93 ? 4.076 -10.407 -7.012 1.00 84.12 93 LEU A C 1
ATOM 745 O O . LEU A 1 93 ? 3.134 -9.817 -6.486 1.00 84.12 93 LEU A O 1
ATOM 749 N N . SER A 1 94 ? 4.408 -11.667 -6.721 1.00 86.31 94 SER A N 1
ATOM 750 C CA . SER A 1 94 ? 3.843 -12.396 -5.585 1.00 86.31 94 SER A CA 1
ATOM 751 C C . SER A 1 94 ? 4.719 -12.116 -4.367 1.00 86.31 94 SER A C 1
ATOM 753 O O . SER A 1 94 ? 5.914 -12.422 -4.361 1.00 86.31 94 SER A O 1
ATOM 755 N N . PHE A 1 95 ? 4.156 -11.480 -3.342 1.00 85.31 95 PHE A N 1
ATOM 756 C CA . PHE A 1 95 ? 4.944 -10.948 -2.236 1.00 85.31 95 PHE A CA 1
ATOM 757 C C . PHE A 1 95 ? 4.288 -11.122 -0.873 1.00 85.31 95 PHE A C 1
ATOM 759 O O . PHE A 1 95 ? 3.070 -11.144 -0.734 1.00 85.31 95 PHE A O 1
ATOM 766 N N . SER A 1 96 ? 5.141 -11.151 0.150 1.00 92.88 96 SER A N 1
ATOM 767 C CA . SER A 1 96 ? 4.774 -11.078 1.563 1.00 92.88 96 SER A CA 1
ATOM 768 C C . SER A 1 96 ? 5.649 -10.010 2.222 1.00 92.88 96 SER A C 1
ATOM 770 O O . SER A 1 96 ? 6.861 -10.187 2.380 1.00 92.88 96 SER A O 1
ATOM 772 N N . TYR A 1 97 ? 5.055 -8.860 2.557 1.00 93.25 97 TYR A N 1
ATOM 773 C CA . TYR A 1 97 ? 5.760 -7.737 3.179 1.00 93.25 97 TYR A CA 1
ATOM 774 C C . TYR A 1 97 ? 5.231 -7.455 4.576 1.00 93.25 97 TYR A C 1
ATOM 776 O O . TYR A 1 97 ? 4.032 -7.282 4.801 1.00 93.25 97 TYR A O 1
ATOM 784 N N . LYS A 1 98 ? 6.162 -7.344 5.524 1.00 95.94 98 LYS A N 1
ATOM 785 C CA . LYS A 1 98 ? 5.865 -6.887 6.879 1.00 95.94 98 LYS A CA 1
ATOM 786 C C . LYS A 1 98 ? 5.691 -5.377 6.887 1.00 95.94 98 LYS A C 1
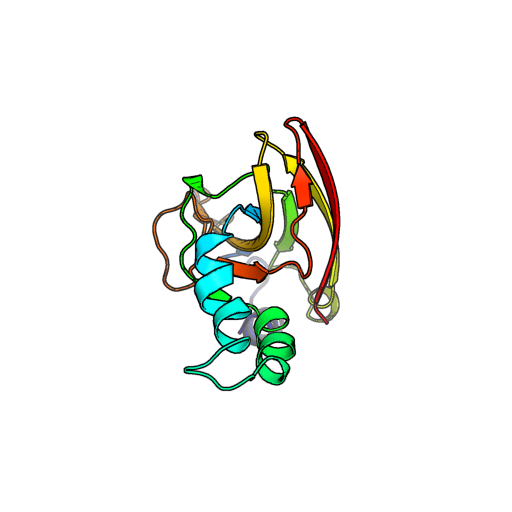ATOM 788 O O . LYS A 1 98 ? 6.461 -4.665 6.249 1.00 95.94 98 LYS A O 1
ATOM 793 N N . TYR A 1 99 ? 4.740 -4.895 7.673 1.00 96.81 99 TYR A N 1
ATOM 794 C CA . TYR A 1 99 ? 4.556 -3.473 7.925 1.00 96.81 99 TYR A CA 1
ATOM 795 C C . TYR A 1 99 ? 4.632 -3.158 9.413 1.00 96.81 99 TYR A C 1
ATOM 797 O O . TYR A 1 99 ? 4.349 -3.992 10.276 1.00 96.81 99 TYR A O 1
ATOM 805 N N . LYS A 1 100 ? 4.987 -1.907 9.709 1.00 97.56 100 LYS A N 1
ATOM 806 C CA . LYS A 1 100 ? 4.911 -1.326 11.048 1.00 97.56 100 LYS A CA 1
ATOM 807 C C . LYS A 1 100 ? 4.326 0.075 10.954 1.00 97.56 100 LYS A C 1
ATOM 809 O O . LYS A 1 100 ? 4.955 0.968 10.385 1.00 97.56 100 LYS A O 1
ATOM 814 N N . LEU A 1 101 ? 3.143 0.255 11.527 1.00 97.81 101 LEU A N 1
ATOM 815 C CA . LEU A 1 101 ? 2.432 1.527 11.575 1.00 97.81 101 LEU A CA 1
ATOM 816 C C . LEU A 1 101 ? 2.513 2.094 12.988 1.00 97.81 101 LEU A C 1
ATOM 818 O O . LEU A 1 101 ? 2.215 1.395 13.952 1.00 97.81 101 LEU A O 1
ATOM 822 N N . SER A 1 102 ? 2.913 3.357 13.103 1.00 97.88 102 SER A N 1
ATOM 823 C CA . SER A 1 102 ? 2.930 4.096 14.370 1.00 97.88 102 SER A CA 1
ATOM 824 C C . SER A 1 102 ? 1.728 5.026 14.438 1.00 97.88 102 SER A C 1
ATOM 826 O O . SER A 1 102 ? 1.525 5.803 13.501 1.00 97.88 102 SER A O 1
ATOM 828 N N . ALA A 1 103 ? 0.964 4.968 15.525 1.00 97.81 103 ALA A N 1
ATOM 829 C CA . ALA A 1 103 ? -0.158 5.864 15.768 1.00 97.81 103 ALA A CA 1
ATOM 830 C C . ALA A 1 103 ? 0.314 7.317 15.927 1.00 97.81 103 ALA A C 1
ATOM 832 O O . ALA A 1 103 ? 1.330 7.597 16.561 1.00 97.81 103 ALA A O 1
ATOM 833 N N . ILE A 1 104 ? -0.427 8.243 15.320 1.00 97.50 104 ILE A N 1
ATOM 834 C CA . ILE A 1 104 ? -0.168 9.691 15.370 1.00 97.50 104 ILE A CA 1
ATOM 835 C C . ILE A 1 104 ? -0.944 10.342 16.524 1.00 97.50 104 ILE A C 1
ATOM 837 O O . ILE A 1 104 ? -0.542 11.388 17.028 1.00 97.50 104 ILE A O 1
ATOM 841 N N . ARG A 1 105 ? -2.061 9.736 16.932 1.00 96.94 105 ARG A N 1
ATOM 842 C CA . ARG A 1 105 ? -2.956 10.219 17.987 1.00 96.94 105 ARG A CA 1
ATOM 843 C C . ARG A 1 105 ? -3.667 9.040 18.647 1.00 96.94 105 ARG A C 1
ATOM 845 O O . ARG A 1 105 ? -3.650 7.940 18.100 1.00 96.94 105 ARG A O 1
ATOM 852 N N . ASN A 1 106 ? -4.297 9.294 19.791 1.00 97.81 106 ASN A N 1
ATOM 853 C CA . ASN A 1 106 ? -5.183 8.322 20.421 1.00 97.81 106 ASN A CA 1
ATOM 854 C C . ASN A 1 106 ? -6.425 8.158 19.544 1.00 97.81 106 ASN A C 1
ATOM 856 O O . ASN A 1 106 ? -7.125 9.144 19.313 1.00 97.81 106 ASN A O 1
ATOM 860 N N . ASP A 1 107 ? -6.664 6.955 19.034 1.00 96.75 107 ASP A N 1
ATOM 861 C CA . ASP A 1 107 ? -7.760 6.698 18.101 1.00 96.75 107 ASP A CA 1
ATOM 862 C C . ASP A 1 107 ? -8.112 5.206 18.003 1.00 96.75 107 ASP A C 1
ATOM 864 O O . ASP A 1 107 ? -7.408 4.345 18.541 1.00 96.75 107 ASP A O 1
ATOM 868 N N . TYR A 1 108 ? -9.182 4.896 17.271 1.00 96.44 108 TYR A N 1
ATOM 869 C CA . TYR A 1 108 ? -9.521 3.528 16.886 1.00 96.44 108 TYR A CA 1
ATOM 870 C C . TYR A 1 108 ? -9.008 3.220 15.479 1.00 96.44 108 TYR A C 1
ATOM 872 O O . TYR A 1 108 ? -9.411 3.826 14.490 1.00 96.44 108 TYR A O 1
ATOM 880 N N . LEU A 1 109 ? -8.140 2.221 15.363 1.00 97.25 109 LEU A N 1
ATOM 881 C CA . LEU A 1 109 ? -7.759 1.661 14.076 1.00 97.25 109 LEU A CA 1
ATOM 882 C C . LEU A 1 109 ? -8.830 0.663 13.631 1.00 97.25 109 LEU A C 1
ATOM 884 O O . LEU A 1 109 ? -8.997 -0.402 14.228 1.00 97.25 109 LEU A O 1
ATOM 888 N N . THR A 1 110 ? -9.552 1.013 12.572 1.00 96.31 110 THR A N 1
ATOM 889 C CA . THR A 1 110 ? -10.700 0.237 12.069 1.00 96.31 110 THR A CA 1
ATOM 890 C C . THR A 1 110 ? -10.420 -0.430 10.725 1.00 96.31 110 THR A C 1
ATOM 892 O O . THR A 1 110 ? -10.958 -1.507 10.455 1.00 96.31 110 THR A O 1
ATOM 895 N N . ALA A 1 111 ? -9.550 0.171 9.910 1.00 96.88 111 ALA A N 1
ATOM 896 C CA . ALA A 1 111 ? -9.167 -0.334 8.601 1.00 96.88 111 ALA A CA 1
ATOM 897 C C . ALA A 1 111 ? -7.714 0.006 8.253 1.00 96.88 111 ALA A C 1
ATOM 899 O O . ALA A 1 111 ? -7.131 0.973 8.753 1.00 96.88 111 ALA A O 1
ATOM 900 N N . LEU A 1 112 ? -7.149 -0.793 7.353 1.00 97.56 112 LEU A N 1
ATOM 901 C CA . LEU A 1 112 ? -5.908 -0.502 6.647 1.00 97.56 112 LEU A CA 1
ATOM 902 C C . LEU A 1 112 ? -6.243 0.015 5.250 1.00 97.56 112 LEU A C 1
ATOM 904 O O . LEU A 1 112 ? -7.125 -0.509 4.580 1.00 97.56 112 LEU A O 1
ATOM 908 N N . VAL A 1 113 ? -5.514 1.021 4.794 1.00 98.06 113 VAL A N 1
ATOM 909 C CA . VAL A 1 113 ? -5.681 1.623 3.475 1.00 98.06 113 VAL A CA 1
ATOM 910 C C . VAL A 1 113 ? -4.403 1.418 2.686 1.00 98.06 113 VAL A C 1
ATOM 912 O O . VAL A 1 113 ? -3.326 1.837 3.120 1.00 98.06 113 VAL A O 1
ATOM 915 N N . LEU A 1 114 ? -4.535 0.799 1.516 1.00 97.88 114 LEU A N 1
ATOM 916 C CA . LEU A 1 114 ? -3.477 0.690 0.525 1.00 97.88 114 LEU A CA 1
ATOM 917 C C . LEU A 1 114 ? -3.640 1.751 -0.554 1.00 97.88 114 LEU A C 1
ATOM 919 O O . LEU A 1 114 ? -4.735 2.013 -1.055 1.00 97.88 114 LEU A O 1
ATOM 923 N N . TYR A 1 115 ? -2.513 2.339 -0.924 1.00 98.12 115 TYR A N 1
ATOM 924 C CA . TYR A 1 115 ? -2.402 3.262 -2.041 1.00 98.12 115 TYR A CA 1
ATOM 925 C C . TYR A 1 115 ? -1.008 3.146 -2.647 1.00 98.12 115 TYR A C 1
ATOM 927 O O . TYR A 1 115 ? -0.088 2.595 -2.037 1.00 98.12 115 TYR A O 1
ATOM 935 N N . PHE A 1 116 ? -0.841 3.672 -3.852 1.00 97.69 116 PHE A N 1
ATOM 936 C CA . PHE A 1 116 ? 0.432 3.620 -4.555 1.00 97.69 116 PHE A CA 1
ATOM 937 C C . PHE A 1 116 ? 0.861 4.978 -5.105 1.00 97.69 116 PHE A C 1
ATOM 939 O O . PHE A 1 116 ? 0.040 5.833 -5.446 1.00 97.69 116 PHE A O 1
ATOM 946 N N . ASP A 1 117 ? 2.171 5.134 -5.240 1.00 98.06 117 ASP A N 1
ATOM 947 C CA . ASP A 1 117 ? 2.798 6.252 -5.927 1.00 98.06 117 ASP A CA 1
ATOM 948 C C . ASP A 1 117 ? 3.478 5.741 -7.194 1.00 98.06 117 ASP A C 1
ATOM 950 O O . ASP A 1 117 ? 4.116 4.687 -7.178 1.00 98.06 117 ASP A O 1
ATOM 954 N N . VAL A 1 118 ? 3.392 6.502 -8.281 1.00 97.62 118 VAL A N 1
ATOM 955 C CA . VAL A 1 118 ? 4.120 6.232 -9.526 1.00 97.62 118 VAL A CA 1
ATOM 956 C C . VAL A 1 118 ? 5.178 7.299 -9.759 1.00 97.62 118 VAL A C 1
ATOM 958 O O . VAL A 1 118 ? 4.926 8.489 -9.568 1.00 97.62 118 VAL A O 1
ATOM 961 N N . GLY A 1 119 ? 6.367 6.862 -10.158 1.00 97.38 119 GLY A N 1
ATOM 962 C CA . GLY A 1 119 ? 7.532 7.701 -10.383 1.00 97.38 119 GLY A CA 1
ATOM 963 C C . GLY A 1 119 ? 7.958 7.682 -11.845 1.00 97.38 119 GLY A C 1
ATOM 964 O O . GLY A 1 119 ? 8.130 6.617 -12.435 1.00 97.38 119 GLY A O 1
ATOM 965 N N . PHE A 1 120 ? 8.164 8.871 -12.400 1.00 97.38 120 PHE A N 1
ATOM 966 C CA . PHE A 1 120 ? 8.861 9.116 -13.657 1.00 97.38 120 PHE A CA 1
ATOM 967 C C . PHE A 1 120 ? 10.254 9.628 -13.287 1.00 97.38 120 PHE A C 1
ATOM 969 O O . PHE A 1 120 ? 10.431 10.823 -13.053 1.00 97.38 120 PHE A O 1
ATOM 976 N N . THR A 1 121 ? 11.228 8.734 -13.128 1.00 95.94 121 THR A N 1
ATOM 977 C CA . THR A 1 121 ? 12.571 9.065 -12.622 1.00 95.94 121 THR A CA 1
ATOM 978 C C . THR A 1 121 ? 13.612 9.259 -13.720 1.00 95.94 121 THR A C 1
ATOM 980 O O . THR A 1 121 ? 14.639 9.885 -13.476 1.00 95.94 121 THR A O 1
ATOM 983 N N . GLN A 1 122 ? 13.308 8.828 -14.946 1.00 92.75 122 GLN A N 1
ATOM 984 C CA . GLN A 1 122 ? 14.192 8.941 -16.116 1.00 92.75 122 GLN A CA 1
ATOM 985 C C . GLN A 1 122 ? 14.042 10.268 -16.895 1.00 92.75 122 GLN A C 1
ATOM 987 O O . GLN A 1 122 ? 14.570 10.417 -17.993 1.00 92.75 122 GLN A O 1
ATOM 992 N N . ILE A 1 123 ? 13.328 11.254 -16.343 1.00 92.81 123 ILE A N 1
ATOM 993 C CA . ILE A 1 123 ? 13.143 12.592 -16.934 1.00 92.81 123 ILE A CA 1
ATOM 994 C C . ILE A 1 123 ? 14.011 13.640 -16.217 1.00 92.81 123 ILE A C 1
ATOM 996 O O . ILE A 1 123 ? 14.406 13.441 -15.072 1.00 92.81 123 ILE A O 1
ATOM 1000 N N . HIS A 1 124 ? 14.269 14.796 -16.853 1.00 93.00 124 HIS A N 1
ATOM 1001 C CA . HIS A 1 124 ? 15.153 15.850 -16.309 1.00 93.00 124 HIS A CA 1
ATOM 1002 C C . HIS A 1 124 ? 14.820 16.236 -14.854 1.00 93.00 124 HIS A C 1
ATOM 1004 O O . HIS A 1 124 ? 15.717 16.512 -14.056 1.00 93.00 124 HIS A O 1
ATOM 1010 N N . LYS A 1 125 ? 13.534 16.319 -14.504 1.00 95.00 125 LYS A N 1
ATOM 1011 C CA . LYS A 1 125 ? 13.073 16.553 -13.132 1.00 95.00 125 LYS A CA 1
ATOM 1012 C C . LYS A 1 125 ? 12.156 15.400 -12.742 1.00 95.00 125 LYS A C 1
ATOM 1014 O O . LYS A 1 125 ? 11.021 15.399 -13.216 1.00 95.00 125 LYS A O 1
ATOM 1019 N N . PRO A 1 126 ? 12.627 14.441 -11.925 1.00 94.75 126 PRO A N 1
ATOM 1020 C CA . PRO A 1 126 ? 11.811 13.316 -11.503 1.00 94.75 126 PRO A CA 1
ATOM 1021 C C . PRO A 1 126 ? 10.462 13.761 -10.939 1.00 94.75 126 PRO A C 1
ATOM 1023 O O . PRO A 1 126 ? 10.401 14.674 -10.113 1.00 94.75 126 PRO A O 1
ATOM 1026 N N . LEU A 1 127 ? 9.392 13.112 -11.391 1.00 95.94 127 LEU A N 1
ATOM 1027 C CA . LEU A 1 127 ? 8.020 13.421 -10.999 1.00 95.94 127 LEU A CA 1
ATOM 1028 C C . LEU A 1 127 ? 7.400 12.215 -10.302 1.00 95.94 127 LEU A C 1
ATOM 1030 O O . LEU A 1 127 ? 7.506 11.097 -10.799 1.00 95.94 127 LEU A O 1
ATOM 1034 N N . TRP A 1 128 ? 6.713 12.460 -9.189 1.00 96.38 128 TRP A N 1
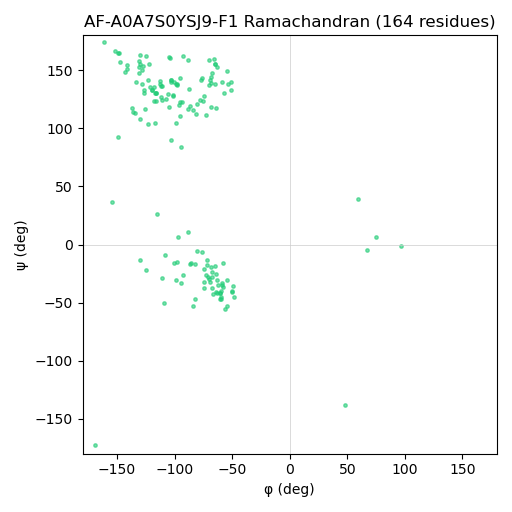ATOM 1035 C CA . TRP A 1 128 ? 5.934 11.450 -8.482 1.00 96.38 128 TRP A CA 1
ATOM 1036 C C . TRP A 1 128 ? 4.471 11.864 -8.420 1.00 96.38 128 TRP A C 1
ATOM 1038 O O . TRP A 1 128 ? 4.159 13.006 -8.082 1.00 96.38 128 TRP A O 1
ATOM 1048 N N . ILE A 1 129 ? 3.585 10.928 -8.741 1.00 97.00 129 ILE A N 1
ATOM 1049 C CA . ILE A 1 129 ? 2.137 11.095 -8.632 1.00 97.00 129 ILE A CA 1
ATOM 1050 C C . ILE A 1 129 ? 1.651 10.086 -7.602 1.00 97.00 129 ILE A C 1
ATOM 1052 O O . ILE A 1 129 ? 1.900 8.890 -7.742 1.00 97.00 129 ILE A O 1
ATOM 1056 N N . SER A 1 130 ? 0.979 10.579 -6.567 1.00 97.94 130 SER A N 1
ATOM 1057 C CA . SER A 1 130 ? 0.458 9.757 -5.479 1.00 97.94 130 SER A CA 1
ATOM 1058 C C . SER A 1 130 ? -1.044 9.559 -5.621 1.00 97.94 130 SER A C 1
ATOM 1060 O O . SER A 1 130 ? -1.764 10.488 -5.984 1.00 97.94 130 SER A O 1
ATOM 1062 N N . THR A 1 131 ? -1.508 8.354 -5.296 1.00 98.12 131 THR A N 1
ATOM 1063 C CA . THR A 1 131 ? -2.932 8.049 -5.083 1.00 98.12 131 THR A CA 1
ATOM 1064 C C . THR A 1 131 ? -3.307 8.071 -3.602 1.00 98.12 131 THR A C 1
ATOM 1066 O O . THR A 1 131 ? -4.420 7.703 -3.250 1.00 98.12 131 THR A O 1
ATOM 1069 N N . GLY A 1 132 ? -2.396 8.477 -2.711 1.00 97.44 132 GLY A N 1
ATOM 1070 C CA . GLY A 1 132 ? -2.647 8.480 -1.273 1.00 97.44 132 GLY A CA 1
ATOM 1071 C C . GLY A 1 132 ? -3.741 9.465 -0.854 1.00 97.44 132 GLY A C 1
ATOM 1072 O O . GLY A 1 132 ? -3.987 10.439 -1.564 1.00 97.44 132 GLY A O 1
ATOM 1073 N N . PRO A 1 133 ? -4.360 9.283 0.327 1.00 97.00 133 PRO A N 1
ATOM 1074 C CA . PRO A 1 133 ? -5.494 10.114 0.742 1.00 97.00 133 PRO A CA 1
ATOM 1075 C C . PRO A 1 133 ? -5.155 11.611 0.811 1.00 97.00 133 PRO A C 1
ATOM 1077 O O . PRO A 1 133 ? -5.983 12.455 0.505 1.00 97.00 133 PRO A O 1
ATOM 1080 N N . ARG A 1 134 ? -3.908 11.958 1.168 1.00 96.50 134 ARG A N 1
ATOM 1081 C CA . ARG A 1 134 ? -3.421 13.351 1.242 1.00 96.50 134 ARG A CA 1
ATOM 1082 C C . ARG A 1 134 ? -3.113 13.981 -0.124 1.00 96.50 134 ARG A C 1
ATOM 1084 O O . ARG A 1 134 ? -2.744 15.153 -0.169 1.00 96.50 134 ARG A O 1
ATOM 1091 N N . ALA A 1 135 ? -3.183 13.213 -1.208 1.00 97.06 135 ALA A N 1
ATOM 1092 C CA . ALA A 1 135 ? -2.933 13.689 -2.561 1.00 97.06 135 ALA A CA 1
ATOM 1093 C C . ALA A 1 135 ? -4.244 14.140 -3.234 1.00 97.06 135 ALA A C 1
ATOM 1095 O O . ALA A 1 135 ? -5.331 13.768 -2.791 1.00 97.06 135 ALA A O 1
ATOM 1096 N N . PRO A 1 136 ? -4.171 14.938 -4.316 1.00 97.12 136 PRO A N 1
ATOM 1097 C CA . PRO A 1 136 ? -5.343 15.237 -5.129 1.00 97.12 136 PRO A CA 1
ATOM 1098 C C . PRO A 1 136 ? -6.043 13.966 -5.624 1.00 97.12 136 PRO A C 1
ATOM 1100 O O . PRO A 1 136 ? -5.401 12.948 -5.883 1.00 97.12 136 PRO A O 1
ATOM 1103 N N . TYR A 1 137 ? -7.362 14.051 -5.798 1.00 97.19 137 TYR A N 1
ATOM 1104 C CA . TYR A 1 137 ? -8.186 12.929 -6.244 1.00 97.19 137 TYR A CA 1
ATOM 1105 C C . TYR A 1 137 ? -7.672 12.293 -7.545 1.00 97.19 137 TYR A C 1
ATOM 1107 O O . TYR A 1 137 ? -7.341 12.980 -8.515 1.00 97.19 137 TYR A O 1
ATOM 1115 N N . THR A 1 138 ? -7.700 10.959 -7.585 1.00 97.50 138 THR A N 1
ATOM 1116 C CA . THR A 1 138 ? -7.468 10.158 -8.790 1.00 97.50 138 THR A CA 1
ATOM 1117 C C . THR A 1 138 ? -8.579 9.120 -8.940 1.00 97.50 138 THR A C 1
ATOM 1119 O O . THR A 1 138 ? -9.210 8.730 -7.959 1.00 97.50 138 THR A O 1
ATOM 1122 N N . HIS A 1 139 ? -8.804 8.623 -10.159 1.00 95.94 139 HIS A N 1
ATOM 1123 C CA . HIS A 1 139 ? -9.837 7.610 -10.406 1.00 95.94 139 HIS A CA 1
ATOM 1124 C C . HIS A 1 139 ? -9.571 6.263 -9.708 1.00 95.94 139 HIS A C 1
ATOM 1126 O O . HIS A 1 139 ? -10.505 5.484 -9.547 1.00 95.94 139 HIS A O 1
ATOM 1132 N N . TRP A 1 140 ? -8.328 5.995 -9.290 1.00 96.62 140 TRP A N 1
ATOM 1133 C CA . TRP A 1 140 ? -7.974 4.798 -8.522 1.00 96.62 140 TRP A CA 1
ATOM 1134 C C . TRP A 1 140 ? -8.435 4.853 -7.069 1.00 96.62 140 TRP A C 1
ATOM 1136 O O . TRP A 1 140 ? -8.561 3.800 -6.449 1.00 96.62 140 TRP A O 1
ATOM 1146 N N . ARG A 1 141 ? -8.693 6.057 -6.539 1.00 97.50 141 ARG A N 1
ATOM 1147 C CA . ARG A 1 141 ? -8.998 6.279 -5.120 1.00 97.50 141 ARG A CA 1
ATOM 1148 C C . ARG A 1 141 ? -7.979 5.548 -4.229 1.00 97.50 141 ARG A C 1
ATOM 1150 O O . ARG A 1 141 ? -6.786 5.587 -4.531 1.00 97.50 141 ARG A O 1
ATOM 1157 N N . GLN A 1 142 ? -8.424 4.907 -3.151 1.00 98.19 142 GLN A N 1
ATOM 1158 C CA . GLN A 1 142 ? -7.619 4.016 -2.321 1.00 98.19 142 GLN A CA 1
ATOM 1159 C C . GLN A 1 142 ? -8.351 2.692 -2.092 1.00 98.19 142 GLN A C 1
ATOM 1161 O O . GLN A 1 142 ? -9.555 2.591 -2.314 1.00 98.19 142 GLN A O 1
ATOM 1166 N N . THR A 1 143 ? -7.621 1.664 -1.658 1.00 97.56 143 THR A N 1
ATOM 1167 C CA . THR A 1 143 ? -8.202 0.359 -1.313 1.00 97.56 143 THR A CA 1
ATOM 1168 C C . THR A 1 143 ? -8.251 0.192 0.201 1.00 97.56 143 THR A C 1
ATOM 1170 O O . THR A 1 143 ? -7.211 0.210 0.856 1.00 97.56 143 THR A O 1
ATOM 1173 N N . VAL A 1 144 ? -9.449 0.037 0.756 1.00 97.06 144 VAL A N 1
ATOM 1174 C CA . VAL A 1 144 ? -9.731 -0.059 2.190 1.00 97.06 144 VAL A CA 1
ATOM 1175 C C . VAL A 1 144 ? -9.965 -1.518 2.575 1.00 97.06 144 VAL A C 1
ATOM 1177 O O . VAL A 1 144 ? -10.792 -2.207 1.983 1.00 97.06 144 VAL A O 1
ATOM 1180 N N . PHE A 1 145 ? -9.246 -1.974 3.595 1.00 96.12 145 PHE A N 1
ATOM 1181 C CA . PHE A 1 145 ? -9.328 -3.307 4.181 1.00 96.12 145 PHE A CA 1
ATOM 1182 C C . PHE A 1 145 ? -9.789 -3.173 5.629 1.00 96.12 145 PHE A C 1
ATOM 1184 O O . PHE A 1 145 ? -9.010 -2.769 6.499 1.00 96.12 145 PHE A O 1
ATOM 1191 N N . TYR A 1 146 ? -11.050 -3.501 5.906 1.00 95.44 146 TYR A N 1
ATOM 1192 C CA . TYR A 1 146 ? -11.563 -3.454 7.272 1.00 95.44 146 TYR A CA 1
ATOM 1193 C C . TYR A 1 146 ? -10.954 -4.551 8.139 1.00 95.44 146 TYR A C 1
ATOM 1195 O O . TYR A 1 146 ? -10.866 -5.715 7.755 1.00 95.44 146 TYR A O 1
ATOM 1203 N N . LEU A 1 147 ? -10.583 -4.184 9.362 1.00 93.56 147 LEU A N 1
ATOM 1204 C CA . LEU A 1 147 ? -10.204 -5.153 10.379 1.00 93.56 147 LEU A CA 1
ATOM 1205 C C . LEU A 1 147 ? -11.460 -5.817 10.939 1.00 93.56 147 LEU A C 1
ATOM 1207 O O . LEU A 1 147 ? -12.470 -5.145 11.167 1.00 93.56 147 LEU A O 1
ATOM 1211 N N . HIS A 1 148 ? -11.382 -7.113 11.253 1.00 89.31 148 HIS A N 1
ATOM 1212 C CA . HIS A 1 148 ? -12.457 -7.812 11.964 1.00 89.31 148 HIS A CA 1
ATOM 1213 C C . HIS A 1 148 ? -12.805 -7.104 13.276 1.00 89.31 148 HIS A C 1
ATOM 1215 O O . HIS A 1 148 ? -13.949 -6.696 13.481 1.00 89.31 148 HIS A O 1
ATOM 1221 N N . ASN A 1 149 ? -11.787 -6.859 14.099 1.00 89.94 149 ASN A N 1
ATOM 1222 C CA . ASN A 1 149 ? -11.902 -6.119 15.348 1.00 89.94 149 ASN A CA 1
ATOM 1223 C C . ASN A 1 149 ? -11.175 -4.783 15.215 1.00 89.94 149 ASN A C 1
ATOM 1225 O O . ASN A 1 149 ? -10.059 -4.738 14.698 1.00 89.94 149 ASN A O 1
ATOM 1229 N N . GLN A 1 150 ? -11.796 -3.711 15.703 1.00 92.12 150 GLN A N 1
ATOM 1230 C CA . GLN A 1 150 ? -11.102 -2.435 15.845 1.00 92.12 150 GLN A CA 1
ATOM 1231 C C . GLN A 1 150 ? -10.024 -2.538 16.929 1.00 92.12 150 GLN A C 1
ATOM 1233 O O . GLN A 1 150 ? -10.195 -3.258 17.915 1.00 92.12 150 GLN A O 1
ATOM 1238 N N . LEU A 1 151 ? -8.930 -1.805 16.755 1.00 95.69 151 LEU A N 1
ATOM 1239 C CA . LEU A 1 151 ? -7.847 -1.732 17.728 1.00 95.69 151 LEU A CA 1
ATOM 1240 C C . LEU A 1 151 ? -7.831 -0.338 18.346 1.00 95.69 151 LEU A C 1
ATOM 1242 O O . LEU A 1 151 ? -7.726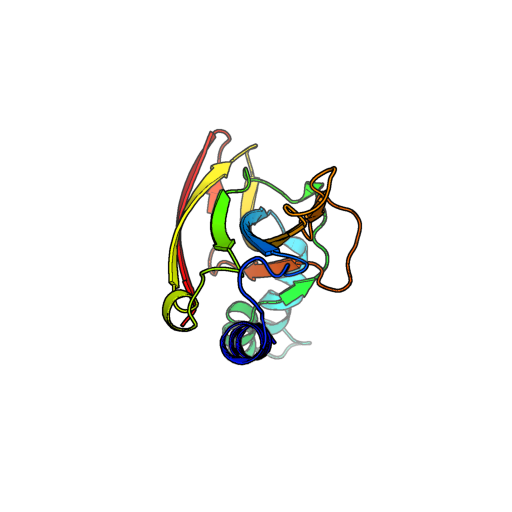 0.653 17.631 1.00 95.69 151 LEU A O 1
ATOM 1246 N N . THR A 1 152 ? -7.914 -0.252 19.669 1.00 96.81 152 THR A N 1
ATOM 1247 C CA . THR A 1 152 ? -7.661 1.007 20.377 1.00 96.81 152 THR A CA 1
ATOM 1248 C C . THR A 1 152 ? -6.160 1.252 20.389 1.00 96.81 152 THR A C 1
ATOM 1250 O O . THR A 1 152 ? -5.412 0.394 20.854 1.00 96.81 152 THR A O 1
ATOM 1253 N N . MET A 1 153 ? -5.725 2.401 19.880 1.00 96.44 153 MET A N 1
ATOM 1254 C CA . MET A 1 153 ? -4.319 2.788 19.859 1.00 96.44 153 MET A CA 1
ATOM 1255 C C . MET A 1 153 ? -4.122 4.101 20.605 1.00 96.44 153 MET A C 1
ATOM 1257 O O . MET A 1 153 ? -4.863 5.059 20.388 1.00 96.44 153 MET A O 1
ATOM 1261 N N . ASN A 1 154 ? -3.092 4.166 21.443 1.00 97.19 154 ASN A N 1
ATOM 1262 C CA . ASN A 1 154 ? -2.580 5.430 21.963 1.00 97.19 154 ASN A CA 1
ATOM 1263 C C . ASN A 1 154 ? -1.524 6.011 21.017 1.00 97.19 154 ASN A C 1
ATOM 1265 O O . ASN A 1 154 ? -0.903 5.294 20.231 1.00 97.19 154 ASN A O 1
ATOM 1269 N N . ALA A 1 155 ? -1.294 7.319 21.108 1.00 96.50 155 ALA A N 1
ATOM 1270 C CA . ALA A 1 155 ? -0.226 7.990 20.385 1.00 96.50 155 ALA A CA 1
ATOM 1271 C C . ALA A 1 155 ? 1.118 7.273 20.607 1.00 96.50 155 ALA A C 1
ATOM 1273 O O . ALA A 1 155 ? 1.419 6.817 21.709 1.00 96.50 155 ALA A O 1
ATOM 1274 N N . ASP A 1 156 ? 1.902 7.163 19.533 1.00 94.94 156 ASP A N 1
ATOM 1275 C CA . ASP A 1 156 ? 3.208 6.496 19.481 1.00 94.94 156 ASP A CA 1
ATOM 1276 C C . ASP A 1 156 ? 3.207 4.964 19.669 1.00 94.94 156 ASP A C 1
ATOM 1278 O O . ASP A 1 156 ? 4.242 4.325 19.442 1.00 94.94 156 ASP A O 1
ATOM 1282 N N . GLU A 1 157 ? 2.065 4.333 19.966 1.00 97.50 157 GLU A N 1
ATOM 1283 C CA . GLU A 1 157 ? 1.946 2.875 19.894 1.00 97.50 157 GLU A CA 1
ATOM 1284 C C . GLU A 1 157 ? 2.098 2.381 18.454 1.00 97.50 157 GLU A C 1
ATOM 1286 O O . GLU A 1 157 ? 1.870 3.103 17.477 1.00 97.50 157 GLU A O 1
ATOM 1291 N N . THR A 1 158 ? 2.507 1.120 18.303 1.00 97.19 158 THR A N 1
ATOM 1292 C CA . THR A 1 158 ? 2.763 0.548 16.981 1.00 97.19 158 THR A CA 1
ATOM 1293 C C . THR A 1 158 ? 1.996 -0.735 16.758 1.00 97.19 158 THR A C 1
ATOM 1295 O O . THR A 1 158 ? 2.074 -1.642 17.582 1.00 97.19 158 THR A O 1
ATOM 1298 N N . VAL A 1 159 ? 1.358 -0.842 15.597 1.00 96.50 159 VAL A N 1
ATOM 1299 C CA . VAL A 1 159 ? 0.786 -2.088 15.089 1.00 96.50 159 VAL A CA 1
ATOM 1300 C C . VAL A 1 159 ? 1.696 -2.651 14.003 1.00 96.50 159 VAL A C 1
ATOM 1302 O O . VAL A 1 159 ? 2.277 -1.915 13.199 1.00 96.50 159 VAL A O 1
ATOM 1305 N N . GLN A 1 160 ? 1.859 -3.968 14.008 1.00 96.88 160 GLN A N 1
AT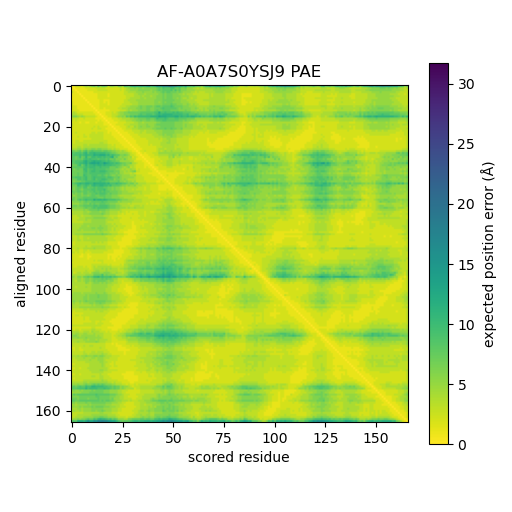OM 1306 C CA . GLN A 1 160 ? 2.673 -4.697 13.044 1.00 96.88 160 GLN A CA 1
ATOM 1307 C C . GLN A 1 160 ? 1.845 -5.822 12.447 1.00 96.88 160 GLN A C 1
ATOM 1309 O O . GLN A 1 160 ? 0.972 -6.377 13.110 1.00 96.88 160 GLN A O 1
ATOM 1314 N N . GLY A 1 161 ? 2.145 -6.164 11.206 1.00 95.81 161 GLY A N 1
ATOM 1315 C CA . GLY A 1 161 ? 1.503 -7.266 10.512 1.00 95.81 161 GLY A CA 1
ATOM 1316 C C . GLY A 1 161 ? 2.233 -7.585 9.222 1.00 95.81 161 GLY A C 1
ATOM 1317 O O . GLY A 1 161 ? 3.304 -7.036 8.946 1.00 95.81 161 GLY A O 1
ATOM 1318 N N . THR A 1 162 ? 1.632 -8.467 8.439 1.00 96.12 162 THR A N 1
ATOM 1319 C CA . THR A 1 162 ? 2.125 -8.875 7.128 1.00 96.12 162 THR A CA 1
ATOM 1320 C C . THR A 1 162 ? 0.993 -8.719 6.124 1.00 96.12 162 THR A C 1
ATOM 1322 O O . THR A 1 162 ? -0.151 -9.036 6.440 1.00 96.12 162 THR A O 1
ATOM 1325 N N . ILE A 1 163 ? 1.311 -8.211 4.937 1.00 94.44 163 ILE A N 1
ATOM 1326 C CA . ILE A 1 163 ? 0.412 -8.196 3.783 1.00 94.44 163 ILE A CA 1
ATOM 1327 C C . ILE A 1 163 ? 0.986 -9.149 2.750 1.00 94.44 163 ILE A C 1
ATOM 1329 O O . ILE A 1 163 ? 2.154 -9.022 2.375 1.00 94.44 163 ILE A O 1
ATOM 1333 N N . GLU A 1 164 ? 0.148 -10.078 2.307 1.00 93.25 164 GLU A N 1
ATOM 1334 C CA . GLU A 1 164 ? 0.489 -11.101 1.327 1.00 93.25 164 GLU A CA 1
ATOM 1335 C C . GLU A 1 164 ? -0.421 -10.941 0.111 1.00 93.25 164 GLU A C 1
ATOM 1337 O O . GLU A 1 164 ? -1.625 -10.720 0.248 1.00 93.25 164 GLU A O 1
ATOM 1342 N N . CYS A 1 165 ? 0.179 -10.979 -1.072 1.00 86.25 165 CYS A N 1
ATOM 1343 C CA . CYS A 1 165 ? -0.494 -10.897 -2.358 1.00 86.25 165 CYS A CA 1
ATOM 1344 C C . CYS A 1 165 ? 0.103 -11.995 -3.232 1.00 86.25 165 CYS A C 1
ATOM 1346 O O . CYS A 1 165 ? 1.295 -11.938 -3.543 1.00 86.25 165 CYS A O 1
ATOM 1348 N N . GLU A 1 166 ? -0.707 -12.993 -3.573 1.00 74.56 166 GLU A N 1
ATOM 1349 C CA . GLU A 1 166 ? -0.300 -14.156 -4.371 1.00 74.56 166 GLU A CA 1
ATOM 1350 C C . GLU A 1 166 ? -0.745 -14.036 -5.828 1.00 74.56 166 GLU A C 1
ATOM 1352 O O . GLU A 1 166 ? -1.922 -13.679 -6.075 1.00 74.56 166 GLU A O 1
#

pLDDT: mean 94.63, std 3.7, range [74.56, 98.19]

Organism: NCBI:txid464990

Nearest PDB structures (foldseek):
  6nt2-assembly1_A  TM=9.971E-01  e=5.381E-23  Homo sapiens
  5dst-assembly5_J  TM=9.925E-01  e=5.719E-23  Homo sapiens
  1ori-assembly1_A  TM=9.915E-01  e=2.955E-22  Rattus norvegicus
  3q7e-assembly1_A-2  TM=9.943E-01  e=6.515E-22  Rattus norvegicus
  1orh-assembly1_A  TM=9.909E-01  e=5.428E-22  Rattus norvegicus

Secondary structure (DSSP, 8-state):
-HHHHHHHHHHHPPTT---SS-EEEEEEEEE--HHHHHHHTGGGG-BTTB--HHHHHHHTTSPEEE---GGGB-B--EEEEEEETTT--GGGGSEEEEEEEEBSSSEEEEEEEEEEEEEE-SSSS-EEEE-STTSPP-TT-EEEEEEEEEEEE-TT-EEEEEEEE-

Sequence (166 aa):
MLDTVLVARDRWLVEGGMIMPDKASLYVVGIEDAQYKDEKIYFWDDVYGFDMSCIKKIAISEPLVDTVNPEQICTRPHKLLTVDINTVKKEDLSFSYKYKLSAIRNDYLTALVLYFDVGFTQIHKPLWISTGPRAPYTHWRQTVFYLHNQLTMNADETVQGTIECE

Mean predicted aligned error: 3.89 Å